Protein AF-D6D1I5-F1 (afdb_monomer)

Secondary structure (DSSP, 8-state):
-PPB---TT-TTGGGBHHHHHHHT--TT-----B--HHHHTT-STT-TT--B-SEEEEEE--SSTTTTS-HHHHHHHHHHHHHHH-HHHHHHHHTTSSPBPHHHHHHHHHHHHHTT--SPP--SEEEEEE--

InterPro domains:
  IPR045724 Protein of unknown function DUF6078 [PF19555] (1-132)

Foldseek 3Di:
DDAAECLPVQPCLVFAPSNVVVVPPDPVDPDDHHDDVVVCPPVSPVDPNGFTPFKFKWFAADQCQCVPPDPVLSVVLLVVLCVVQNPVVSVCRNVRVDIHGVVNLVVSQVSCVVSVNPDDGDGPDIDIDGPD

pLDDT: mean 94.96, std 3.17, range [68.0, 97.69]

Structure (mmCIF, N/CA/C/O backbone):
data_AF-D6D1I5-F1
#
_entry.id   AF-D6D1I5-F1
#
loop_
_atom_site.group_PDB
_atom_site.id
_atom_site.type_symbol
_atom_site.label_atom_id
_atom_site.label_alt_id
_atom_site.label_comp_id
_atom_site.label_asym_id
_atom_site.label_entity_id
_atom_site.label_seq_id
_atom_site.pdbx_PDB_ins_code
_atom_site.Cartn_x
_atom_site.Cartn_y
_atom_site.Cartn_z
_atom_site.occupancy
_atom_site.B_iso_or_equiv
_atom_site.auth_seq_id
_atom_site.auth_comp_id
_atom_site.auth_asym_id
_atom_site.auth_atom_id
_atom_site.pdbx_PDB_model_num
ATOM 1 N N . MET A 1 1 ? 8.466 10.342 -2.985 1.00 68.00 1 MET A N 1
ATOM 2 C CA . MET A 1 1 ? 8.669 10.391 -4.446 1.00 68.00 1 MET A CA 1
ATOM 3 C C . MET A 1 1 ? 8.935 8.975 -4.921 1.00 68.00 1 MET A C 1
ATOM 5 O O . MET A 1 1 ? 9.708 8.287 -4.264 1.00 68.00 1 MET A O 1
ATOM 9 N N . TYR A 1 2 ? 8.239 8.508 -5.957 1.00 89.38 2 TYR A N 1
ATOM 10 C CA . TYR A 1 2 ? 8.378 7.137 -6.449 1.00 89.38 2 TYR A CA 1
ATOM 11 C C . TYR A 1 2 ? 9.484 7.055 -7.501 1.00 89.38 2 TYR A C 1
ATOM 13 O O . TYR A 1 2 ? 9.418 7.761 -8.502 1.00 89.38 2 TYR A O 1
ATOM 21 N N . LEU A 1 3 ? 10.488 6.201 -7.280 1.00 95.00 3 LEU A N 1
ATOM 22 C CA . LEU A 1 3 ? 11.570 5.993 -8.243 1.00 95.00 3 LEU A CA 1
ATOM 23 C C . LEU A 1 3 ? 11.222 4.860 -9.213 1.00 95.00 3 LEU A C 1
ATOM 25 O O . LEU A 1 3 ? 10.943 3.733 -8.794 1.00 95.00 3 LEU A O 1
ATOM 29 N N . PHE A 1 4 ? 11.293 5.142 -10.506 1.00 96.56 4 PHE A N 1
ATOM 30 C CA . PHE A 1 4 ? 11.099 4.164 -11.573 1.00 96.56 4 PHE A CA 1
ATOM 31 C C . PHE A 1 4 ? 12.363 3.321 -11.793 1.00 96.56 4 PHE A C 1
ATOM 33 O O . PHE A 1 4 ? 13.436 3.618 -11.264 1.00 96.56 4 PHE A O 1
ATOM 40 N N . CYS A 1 5 ? 12.265 2.246 -12.574 1.00 96.44 5 CYS A N 1
ATOM 41 C CA . CYS A 1 5 ? 13.427 1.440 -12.940 1.00 96.44 5 CYS A CA 1
ATOM 42 C C . CYS A 1 5 ? 13.396 1.064 -14.418 1.00 96.44 5 CYS A C 1
ATOM 44 O O . CYS A 1 5 ? 12.476 0.394 -14.867 1.00 96.44 5 CYS A O 1
ATOM 46 N N . ASN A 1 6 ? 14.458 1.408 -15.146 1.00 95.56 6 ASN A N 1
ATOM 47 C CA . ASN A 1 6 ? 14.582 1.138 -16.581 1.00 95.56 6 ASN A CA 1
ATOM 48 C C . ASN A 1 6 ? 15.575 0.006 -16.889 1.00 95.56 6 ASN A C 1
ATOM 50 O O . ASN A 1 6 ? 16.034 -0.122 -18.023 1.00 95.56 6 ASN A O 1
ATOM 54 N N . HIS A 1 7 ? 15.943 -0.816 -15.894 1.00 96.38 7 HIS A N 1
ATOM 55 C CA . HIS A 1 7 ? 16.887 -1.924 -16.086 1.00 96.38 7 HIS A CA 1
ATOM 56 C C . HIS A 1 7 ? 16.253 -3.060 -16.894 1.00 96.38 7 HIS A C 1
ATOM 58 O O . HIS A 1 7 ? 15.752 -4.046 -16.349 1.00 96.38 7 HIS A O 1
ATOM 64 N N . THR A 1 8 ? 16.278 -2.929 -18.219 1.00 94.81 8 THR A N 1
ATOM 65 C CA . THR A 1 8 ? 15.667 -3.888 -19.147 1.00 94.81 8 THR A CA 1
ATOM 66 C C . THR A 1 8 ? 16.291 -5.274 -19.059 1.00 94.81 8 THR A C 1
ATOM 68 O O . THR A 1 8 ? 15.601 -6.248 -19.329 1.00 94.81 8 THR A O 1
ATOM 71 N N . LYS A 1 9 ? 17.552 -5.417 -18.635 1.00 94.75 9 LYS A N 1
ATOM 72 C CA . LYS A 1 9 ? 18.207 -6.731 -18.487 1.00 94.75 9 LYS A CA 1
ATOM 73 C C . LYS A 1 9 ? 17.904 -7.416 -17.147 1.00 94.75 9 LYS A C 1
ATOM 75 O O . LYS A 1 9 ? 18.321 -8.552 -16.949 1.00 94.75 9 LYS A O 1
ATOM 80 N N . CYS A 1 10 ? 17.157 -6.772 -16.246 1.00 96.19 10 CYS A N 1
ATOM 81 C CA . CYS A 1 10 ? 16.810 -7.358 -14.955 1.00 96.19 10 CYS A CA 1
ATOM 82 C C . CYS A 1 10 ? 15.912 -8.602 -15.121 1.00 96.19 10 CYS A C 1
ATOM 84 O O . CYS A 1 10 ? 14.820 -8.494 -15.692 1.00 96.19 10 CYS A O 1
ATOM 86 N N . PRO A 1 11 ? 16.280 -9.768 -14.556 1.00 95.81 11 PRO A N 1
ATOM 87 C CA . PRO A 1 11 ? 15.472 -10.986 -14.657 1.00 95.81 11 PRO A CA 1
ATOM 88 C C . PRO A 1 11 ? 14.136 -10.883 -13.904 1.00 95.81 11 PRO A C 1
ATOM 90 O O . PRO A 1 11 ? 13.203 -11.632 -14.182 1.00 95.81 11 PRO A O 1
ATOM 93 N N . ARG A 1 12 ? 14.011 -9.941 -12.958 1.00 95.62 12 ARG A N 1
ATOM 94 C CA . ARG A 1 12 ? 12.797 -9.720 -12.155 1.00 95.62 12 ARG A CA 1
ATOM 95 C C . ARG A 1 12 ? 11.872 -8.642 -12.725 1.00 95.62 12 ARG A C 1
ATOM 97 O O . ARG A 1 12 ? 10.849 -8.358 -12.108 1.00 95.62 12 ARG A O 1
ATOM 104 N N . ARG A 1 13 ? 12.188 -8.046 -13.882 1.00 95.50 13 ARG A N 1
ATOM 105 C CA . ARG A 1 13 ? 11.479 -6.872 -14.433 1.00 95.50 13 ARG A CA 1
ATOM 106 C C . ARG A 1 13 ? 9.963 -7.066 -14.601 1.00 95.50 13 ARG A C 1
ATOM 108 O O . ARG A 1 13 ? 9.193 -6.159 -14.311 1.00 95.50 13 ARG A O 1
ATOM 115 N N . ASN A 1 14 ? 9.522 -8.269 -14.979 1.00 95.88 14 ASN A N 1
ATOM 116 C CA . ASN A 1 14 ? 8.097 -8.600 -15.154 1.00 95.88 14 ASN A CA 1
ATOM 117 C C . ASN A 1 14 ? 7.334 -8.727 -13.825 1.00 95.88 14 ASN A C 1
ATOM 119 O O . ASN A 1 14 ? 6.112 -8.735 -13.813 1.00 95.88 14 ASN A O 1
ATOM 123 N N . LYS A 1 15 ? 8.057 -8.841 -12.707 1.00 96.56 15 LYS A N 1
ATOM 124 C CA . LYS A 1 15 ? 7.508 -8.936 -11.350 1.00 96.56 15 LYS A CA 1
ATOM 125 C C . LYS A 1 15 ? 7.805 -7.683 -10.519 1.00 96.56 15 LYS A C 1
ATOM 127 O O . LYS A 1 15 ? 7.547 -7.694 -9.321 1.00 96.56 15 LYS A O 1
ATOM 132 N N . CYS A 1 16 ? 8.390 -6.645 -11.121 1.00 96.75 16 CYS A N 1
ATOM 133 C CA . CYS A 1 16 ? 8.827 -5.434 -10.433 1.00 96.75 16 CYS A CA 1
ATOM 134 C C . CYS A 1 16 ? 7.950 -4.244 -10.832 1.00 96.75 16 CYS A C 1
ATOM 136 O O . CYS A 1 16 ? 8.016 -3.801 -11.981 1.00 96.75 16 CYS A O 1
ATOM 138 N N . LEU A 1 17 ? 7.183 -3.694 -9.887 1.00 97.19 17 LEU A N 1
ATOM 139 C CA . LEU A 1 17 ? 6.284 -2.563 -10.123 1.00 97.19 17 LEU A CA 1
ATOM 140 C C . LEU A 1 17 ? 7.037 -1.364 -10.702 1.00 97.19 17 LEU A C 1
ATOM 142 O O . LEU A 1 17 ? 6.572 -0.779 -11.668 1.00 97.19 17 LEU A O 1
ATOM 146 N N . ARG A 1 18 ? 8.246 -1.062 -10.206 1.00 96.62 18 ARG A N 1
ATOM 147 C CA . ARG A 1 18 ? 9.051 0.081 -10.683 1.00 96.62 18 ARG A CA 1
ATOM 148 C C . ARG A 1 18 ? 9.377 0.011 -12.170 1.00 96.62 18 ARG A C 1
ATOM 150 O O . ARG A 1 18 ? 9.474 1.048 -12.819 1.00 96.62 18 ARG A O 1
ATOM 157 N N . PHE A 1 19 ? 9.582 -1.201 -12.687 1.00 96.88 19 PHE A N 1
ATOM 158 C CA . PHE A 1 19 ? 9.831 -1.409 -14.108 1.00 96.88 19 PHE A CA 1
ATOM 159 C C . PHE A 1 19 ? 8.536 -1.334 -14.909 1.00 96.88 19 PHE A C 1
ATOM 161 O O . PHE A 1 19 ? 8.476 -0.614 -15.897 1.00 96.88 19 PHE A O 1
ATOM 168 N N . GLN A 1 20 ? 7.485 -2.026 -14.463 1.00 97.12 20 GLN A N 1
ATOM 169 C CA . GLN A 1 20 ? 6.187 -2.016 -15.146 1.00 97.12 20 GLN A CA 1
ATOM 170 C C . GLN A 1 20 ? 5.600 -0.604 -15.235 1.00 97.12 20 GLN A C 1
ATOM 172 O O . GLN A 1 20 ? 5.178 -0.173 -16.302 1.00 97.12 20 GLN A O 1
ATOM 177 N N . ALA A 1 21 ? 5.681 0.145 -14.138 1.00 95.69 21 ALA A N 1
ATOM 178 C CA . ALA A 1 21 ? 5.327 1.550 -14.051 1.00 95.69 21 ALA A CA 1
ATOM 179 C C . ALA A 1 21 ? 6.048 2.409 -15.095 1.00 95.69 21 ALA A C 1
ATOM 181 O O . ALA A 1 21 ? 5.423 3.247 -15.735 1.00 95.69 21 ALA A O 1
ATOM 182 N N . ALA A 1 22 ? 7.352 2.187 -15.289 1.00 95.75 22 ALA A N 1
ATOM 183 C CA . ALA A 1 22 ? 8.155 2.967 -16.226 1.00 95.75 22 ALA A CA 1
ATOM 184 C C . ALA A 1 22 ? 7.732 2.734 -17.683 1.00 95.75 22 ALA A C 1
ATOM 186 O O . ALA A 1 22 ? 7.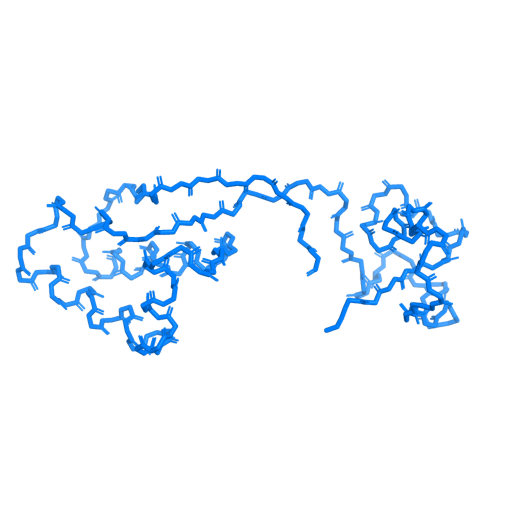827 3.640 -18.506 1.00 95.75 22 ALA A O 1
ATOM 187 N N . MET A 1 23 ? 7.244 1.530 -17.996 1.00 95.06 23 MET A N 1
ATOM 188 C CA . MET A 1 23 ? 6.810 1.158 -19.347 1.00 95.06 23 MET A CA 1
ATOM 189 C C . MET A 1 23 ? 5.460 1.763 -19.742 1.00 95.06 23 MET A C 1
ATOM 191 O O . MET A 1 23 ? 5.146 1.800 -20.928 1.00 95.06 23 MET A O 1
ATOM 195 N N . ILE A 1 24 ? 4.669 2.234 -18.774 1.00 94.25 24 ILE A N 1
ATOM 196 C CA . ILE A 1 24 ? 3.341 2.821 -19.007 1.00 94.25 24 ILE A CA 1
ATOM 197 C C . ILE A 1 24 ? 3.296 4.330 -18.746 1.00 94.25 24 ILE A C 1
ATOM 199 O O . ILE A 1 24 ? 2.211 4.912 -18.751 1.00 94.25 24 ILE A O 1
ATOM 203 N N . VAL A 1 25 ? 4.446 4.972 -18.502 1.00 93.75 25 VAL A N 1
ATOM 204 C CA . VAL A 1 25 ? 4.517 6.430 -18.342 1.00 93.75 25 VAL A CA 1
ATOM 205 C C . VAL A 1 25 ? 3.960 7.097 -19.610 1.00 93.75 25 VAL A C 1
ATOM 207 O O . VAL A 1 25 ? 4.492 6.861 -20.698 1.00 93.75 25 VAL A O 1
ATOM 210 N N . PRO A 1 26 ? 2.900 7.923 -19.509 1.00 95.25 26 PRO A N 1
ATOM 211 C CA . PRO A 1 26 ? 2.304 8.568 -20.673 1.00 95.25 26 PRO A CA 1
ATOM 212 C C . PRO A 1 26 ? 3.249 9.577 -21.329 1.00 95.25 26 PRO A C 1
ATOM 214 O O . PRO A 1 26 ? 4.017 10.249 -20.645 1.00 95.25 26 PRO A O 1
ATOM 217 N N . GLN A 1 27 ? 3.103 9.790 -22.640 1.00 94.56 27 GLN A N 1
ATOM 218 C CA . GLN A 1 27 ? 3.864 10.810 -23.378 1.00 94.56 27 GLN A CA 1
ATOM 219 C C . GLN A 1 27 ? 3.646 12.238 -22.839 1.00 94.56 27 GLN A C 1
ATOM 221 O O . GLN A 1 27 ? 4.500 13.102 -23.014 1.00 94.56 27 GLN A O 1
ATOM 226 N N . SER A 1 28 ? 2.517 12.493 -22.167 1.00 96.94 28 SER A N 1
ATOM 227 C CA . SER A 1 28 ? 2.235 13.777 -21.516 1.00 96.94 28 SER A CA 1
ATOM 228 C C . SER A 1 28 ? 3.116 14.057 -20.293 1.00 96.94 28 SER A C 1
ATOM 230 O O . SER A 1 28 ? 3.159 15.200 -19.843 1.00 96.94 28 SER A O 1
ATOM 232 N N . VAL A 1 29 ? 3.815 13.052 -19.751 1.00 95.00 29 VAL A N 1
ATOM 233 C CA . VAL A 1 29 ? 4.751 13.208 -18.632 1.00 95.00 29 VAL A CA 1
ATOM 234 C C . VAL A 1 29 ? 6.139 13.554 -19.189 1.00 95.00 29 VAL A C 1
ATOM 236 O O . VAL A 1 29 ? 6.780 12.696 -19.795 1.00 95.00 29 VAL A O 1
ATOM 239 N N . PRO A 1 30 ? 6.644 14.788 -18.989 1.00 94.88 30 PRO A N 1
ATOM 240 C CA . PRO A 1 30 ? 7.872 15.245 -19.643 1.00 94.88 30 PRO A CA 1
ATOM 241 C C . PRO A 1 30 ? 9.154 14.651 -19.042 1.00 94.88 30 PRO A C 1
ATOM 243 O O . PRO A 1 30 ? 10.176 14.596 -19.720 1.00 94.88 30 PRO A O 1
ATOM 246 N N . HIS A 1 31 ? 9.130 14.245 -17.771 1.00 94.56 31 HIS A N 1
ATOM 247 C CA . HIS A 1 31 ? 10.259 13.611 -17.091 1.00 94.56 31 HIS A CA 1
ATOM 248 C C . HIS A 1 31 ? 9.787 12.775 -15.896 1.00 94.56 31 HIS A C 1
ATOM 250 O O . HIS A 1 31 ? 8.721 13.022 -15.332 1.00 94.56 31 HIS A O 1
ATOM 256 N N . TYR A 1 32 ? 10.609 11.804 -15.496 1.00 94.69 32 TYR A N 1
ATOM 257 C CA . TYR A 1 32 ? 10.448 11.026 -14.270 1.00 94.69 32 TYR A CA 1
ATOM 258 C C . TYR A 1 32 ? 11.818 10.652 -13.694 1.00 94.69 32 TYR A C 1
ATOM 260 O O . TYR A 1 32 ? 12.823 10.631 -14.406 1.00 94.69 32 TYR A O 1
ATOM 268 N N . GLU A 1 33 ? 11.857 10.336 -12.403 1.00 95.75 33 GLU A N 1
ATOM 269 C CA . GLU A 1 33 ? 13.082 9.918 -11.723 1.00 95.75 33 GLU A CA 1
ATOM 270 C C . GLU A 1 33 ? 13.254 8.403 -11.762 1.00 95.75 33 GLU A C 1
ATOM 272 O O . GLU A 1 33 ? 12.317 7.649 -11.499 1.00 95.75 33 GLU A O 1
ATOM 277 N N . ALA A 1 34 ? 14.467 7.940 -12.049 1.00 96.31 34 ALA A N 1
ATOM 278 C CA . ALA A 1 34 ? 14.768 6.521 -12.148 1.00 96.31 34 ALA A CA 1
ATOM 279 C C . ALA A 1 34 ? 15.955 6.132 -11.270 1.00 96.31 34 ALA A C 1
ATOM 281 O O . ALA A 1 34 ? 16.892 6.900 -11.059 1.00 96.31 34 ALA A O 1
ATOM 282 N N . ILE A 1 35 ? 15.926 4.893 -10.793 1.00 95.94 35 ILE A N 1
ATOM 283 C CA . ILE A 1 35 ? 17.042 4.279 -10.084 1.00 95.94 35 ILE A CA 1
ATOM 284 C C . ILE A 1 35 ? 18.242 4.175 -11.027 1.00 95.94 35 ILE A C 1
ATOM 286 O O . ILE A 1 35 ? 18.113 3.749 -12.178 1.00 95.94 35 ILE A O 1
ATOM 290 N N . ASN A 1 36 ? 19.428 4.501 -10.510 1.00 94.69 36 ASN A N 1
ATOM 291 C CA . ASN A 1 36 ? 20.683 4.277 -11.213 1.00 94.69 36 ASN A CA 1
ATOM 292 C C . ASN A 1 36 ? 20.887 2.773 -11.470 1.00 94.69 36 ASN A C 1
ATOM 294 O O . ASN A 1 36 ? 21.142 2.001 -10.545 1.00 94.69 36 ASN A O 1
ATOM 298 N N . ILE A 1 37 ? 20.810 2.361 -12.738 1.00 94.44 37 ILE A N 1
ATOM 299 C CA . ILE A 1 37 ? 20.911 0.952 -13.145 1.00 94.44 37 ILE A CA 1
ATOM 300 C C . ILE A 1 37 ? 22.254 0.344 -12.728 1.00 94.44 37 ILE A C 1
ATOM 302 O O . ILE A 1 37 ? 22.284 -0.818 -12.335 1.00 94.44 37 ILE A O 1
ATOM 306 N N . ASN A 1 38 ? 23.340 1.121 -12.718 1.00 93.75 38 ASN A N 1
ATOM 307 C CA . ASN A 1 38 ? 24.662 0.627 -12.319 1.00 93.75 38 ASN A CA 1
ATOM 308 C C . ASN A 1 38 ? 24.730 0.234 -10.836 1.00 93.75 38 ASN A C 1
ATOM 310 O O . ASN A 1 38 ? 25.583 -0.558 -10.458 1.00 93.75 38 ASN A O 1
ATOM 314 N N . HIS A 1 39 ? 23.831 0.763 -10.002 1.00 91.31 39 HIS A N 1
ATOM 315 C CA . HIS A 1 39 ? 23.725 0.365 -8.599 1.00 91.31 39 HIS A CA 1
ATOM 316 C C . HIS A 1 39 ? 22.937 -0.944 -8.415 1.00 91.31 39 HIS A C 1
ATOM 318 O O . HIS A 1 39 ? 23.120 -1.647 -7.426 1.00 91.31 39 HIS A O 1
ATOM 324 N N . VAL A 1 40 ? 22.054 -1.281 -9.361 1.00 92.38 40 VAL A N 1
ATOM 325 C CA . VAL A 1 40 ? 21.222 -2.497 -9.314 1.00 92.38 40 VAL A CA 1
ATOM 326 C C . VAL A 1 40 ? 21.853 -3.653 -10.093 1.00 92.38 40 VAL A C 1
ATOM 328 O O . VAL A 1 40 ? 21.637 -4.815 -9.748 1.00 92.38 40 VAL A O 1
ATOM 331 N N . ALA A 1 41 ? 22.610 -3.350 -11.148 1.00 92.25 41 ALA A N 1
ATOM 332 C CA . ALA A 1 41 ? 23.241 -4.337 -12.011 1.00 92.25 41 ALA A CA 1
ATOM 333 C C . ALA A 1 41 ? 24.186 -5.252 -11.215 1.00 92.25 41 ALA A C 1
ATOM 335 O O . ALA A 1 41 ? 25.033 -4.780 -10.462 1.00 92.25 41 ALA A O 1
ATOM 336 N N . GLY A 1 42 ? 24.029 -6.566 -11.375 1.00 91.19 42 GLY A N 1
ATOM 337 C CA . GLY A 1 42 ? 24.776 -7.573 -10.615 1.00 91.19 42 GLY A CA 1
ATOM 338 C C . GLY A 1 42 ? 24.187 -7.906 -9.238 1.00 91.19 42 GLY A C 1
ATOM 339 O O . GLY A 1 42 ? 24.575 -8.914 -8.652 1.00 91.19 42 GLY A O 1
ATOM 340 N N . ASN A 1 43 ? 23.222 -7.122 -8.742 1.00 93.00 43 ASN A N 1
ATOM 341 C CA . ASN A 1 43 ? 22.487 -7.387 -7.503 1.00 93.00 43 ASN A CA 1
ATOM 342 C C . ASN A 1 43 ? 20.968 -7.506 -7.735 1.00 93.00 43 ASN A C 1
ATOM 344 O O . ASN A 1 43 ? 20.148 -7.178 -6.879 1.00 93.00 43 ASN A O 1
ATOM 348 N N . GLU A 1 44 ? 20.542 -7.971 -8.911 1.00 93.38 44 GLU A N 1
ATOM 349 C CA . GLU A 1 44 ? 19.120 -8.010 -9.261 1.00 93.38 44 GLU A CA 1
ATOM 350 C C . GLU A 1 44 ? 18.315 -8.963 -8.364 1.00 93.38 44 GLU A C 1
ATOM 352 O O . GLU A 1 44 ? 17.113 -8.767 -8.168 1.00 93.38 44 GLU A O 1
ATOM 357 N N . LYS A 1 45 ? 18.961 -9.998 -7.812 1.00 91.44 45 LYS A N 1
ATOM 358 C CA . LYS A 1 45 ? 18.318 -10.984 -6.930 1.00 91.44 45 LYS A CA 1
ATOM 359 C C . LYS A 1 45 ? 18.013 -10.423 -5.541 1.00 91.44 45 LYS A C 1
ATOM 361 O O . LYS A 1 45 ? 16.900 -10.633 -5.082 1.00 91.44 45 LYS A O 1
ATOM 366 N N . GLU A 1 46 ? 18.903 -9.624 -4.958 1.00 93.56 46 GLU A N 1
ATOM 367 C CA . GLU A 1 46 ? 18.736 -9.010 -3.627 1.00 93.56 46 GLU A CA 1
ATOM 368 C C . GLU A 1 46 ? 18.530 -7.488 -3.725 1.00 93.56 46 GLU A C 1
ATOM 370 O O . GLU A 1 46 ? 18.979 -6.705 -2.888 1.00 93.56 46 GLU A O 1
ATOM 375 N N . CYS A 1 47 ? 17.871 -7.042 -4.798 1.00 94.88 47 CYS A N 1
ATOM 376 C CA . CYS A 1 47 ? 17.651 -5.626 -5.059 1.00 94.88 47 CYS A CA 1
ATOM 377 C C . CYS A 1 47 ? 16.773 -4.994 -3.965 1.00 94.88 47 CYS A C 1
ATOM 379 O O . CYS A 1 47 ? 15.572 -5.260 -3.899 1.00 94.88 47 CYS A O 1
ATOM 381 N N . SER A 1 48 ? 17.351 -4.088 -3.170 1.00 93.38 48 SER A N 1
ATOM 382 C CA . SER A 1 48 ? 16.661 -3.331 -2.109 1.00 93.38 48 SER A CA 1
ATOM 383 C C . SER A 1 48 ? 15.539 -2.425 -2.625 1.00 93.38 48 SER A C 1
ATOM 385 O O . SER A 1 48 ? 14.647 -2.043 -1.874 1.00 93.38 48 SER A O 1
ATOM 387 N N . TYR A 1 49 ? 15.559 -2.098 -3.918 1.00 94.62 49 TYR A N 1
ATOM 388 C CA . TYR A 1 49 ? 14.518 -1.315 -4.573 1.00 94.62 49 TYR A CA 1
ATOM 389 C C . TYR A 1 49 ? 13.401 -2.171 -5.175 1.00 94.62 49 TYR A C 1
ATOM 391 O O . TYR A 1 49 ? 12.461 -1.612 -5.742 1.00 94.62 49 TYR A O 1
ATOM 399 N N . PHE A 1 50 ? 13.480 -3.502 -5.115 1.00 95.19 50 PHE A N 1
ATOM 400 C CA . PHE A 1 50 ? 12.428 -4.353 -5.659 1.00 95.19 50 PHE A CA 1
ATOM 401 C C . PHE A 1 50 ? 11.085 -4.044 -4.981 1.00 95.19 50 PHE A C 1
ATOM 403 O O . PHE A 1 50 ? 10.957 -4.136 -3.765 1.00 95.19 50 PHE A O 1
ATOM 410 N N . SER A 1 51 ? 10.079 -3.707 -5.786 1.00 94.44 51 SER A N 1
ATOM 411 C CA . SER A 1 51 ? 8.682 -3.599 -5.360 1.00 94.44 51 SER A CA 1
ATOM 412 C C . SER A 1 51 ? 7.874 -4.597 -6.177 1.00 94.44 51 SER A C 1
ATOM 414 O O . SER A 1 51 ? 8.037 -4.657 -7.397 1.00 94.44 51 SER A O 1
ATOM 416 N N . ALA A 1 52 ? 7.069 -5.427 -5.518 1.00 95.06 52 ALA A N 1
ATOM 417 C CA . ALA A 1 52 ? 6.321 -6.481 -6.187 1.00 95.06 52 ALA A CA 1
ATOM 418 C C . ALA A 1 52 ? 5.254 -5.883 -7.113 1.00 95.06 52 ALA A C 1
ATOM 420 O O . ALA A 1 52 ? 4.498 -4.999 -6.724 1.00 95.06 52 ALA A O 1
ATOM 421 N N . TYR A 1 53 ? 5.180 -6.382 -8.348 1.00 96.25 53 TYR A N 1
ATOM 422 C CA . TYR A 1 53 ? 4.112 -6.027 -9.280 1.00 96.25 53 TYR A CA 1
ATOM 423 C C . TYR A 1 53 ? 2.847 -6.833 -8.976 1.00 96.25 53 TYR A C 1
ATOM 425 O O . TYR A 1 53 ? 2.519 -7.797 -9.666 1.00 96.25 53 TYR A O 1
ATOM 433 N N . THR A 1 54 ? 2.185 -6.473 -7.883 1.00 95.12 54 THR A N 1
ATOM 434 C CA . THR A 1 54 ? 0.960 -7.109 -7.396 1.00 95.12 54 THR A CA 1
ATOM 435 C C . THR A 1 54 ? 0.035 -6.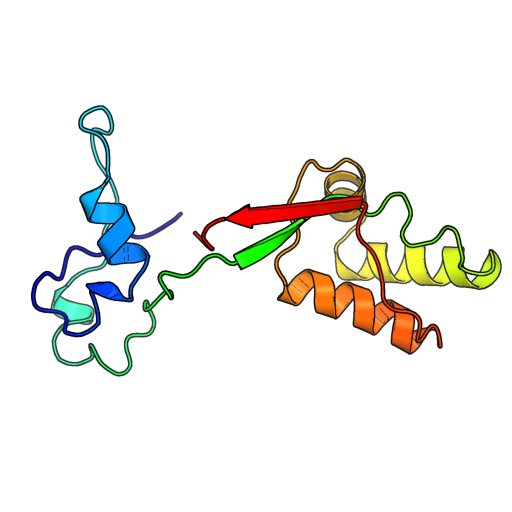050 -6.822 1.00 95.12 54 THR A C 1
ATOM 437 O O . THR A 1 54 ? 0.508 -5.060 -6.264 1.00 95.12 54 THR A O 1
ATOM 440 N N . LEU A 1 55 ? -1.272 -6.272 -6.937 1.00 95.31 55 LEU A N 1
ATOM 441 C CA . LEU A 1 55 ? -2.251 -5.429 -6.263 1.00 95.31 55 LEU A CA 1
ATOM 442 C C . LEU A 1 55 ? -2.180 -5.645 -4.750 1.00 95.31 55 LEU A C 1
ATOM 444 O O . LEU A 1 55 ? -2.000 -6.765 -4.268 1.00 95.31 55 LEU A O 1
ATOM 448 N N . THR A 1 56 ? -2.342 -4.549 -4.025 1.00 95.69 56 THR A N 1
ATOM 449 C CA . THR A 1 56 ? -2.413 -4.483 -2.573 1.00 95.69 56 THR A CA 1
ATOM 450 C C . THR A 1 56 ? -3.807 -4.009 -2.184 1.00 95.69 56 THR A C 1
ATOM 452 O O . THR A 1 56 ? -4.315 -3.023 -2.719 1.00 95.69 56 THR A O 1
ATOM 455 N N . THR A 1 57 ? -4.429 -4.693 -1.226 1.00 97.25 57 THR A N 1
ATOM 456 C CA . THR A 1 57 ? -5.735 -4.299 -0.688 1.00 97.25 57 THR A CA 1
ATOM 457 C C . THR A 1 57 ? -5.554 -3.254 0.411 1.00 97.25 57 THR A C 1
ATOM 459 O O . THR A 1 57 ? -5.197 -3.560 1.552 1.00 97.25 57 THR A O 1
ATOM 462 N N . PHE A 1 58 ? -5.814 -2.000 0.074 1.00 97.69 58 PHE A N 1
ATOM 463 C CA . PHE A 1 58 ? -5.856 -0.901 1.026 1.00 97.69 58 PHE A CA 1
ATOM 464 C C . PHE A 1 58 ? -7.246 -0.778 1.648 1.00 97.69 58 PHE A C 1
ATOM 466 O O . PHE A 1 58 ? -8.248 -1.104 1.017 1.00 97.69 58 PHE A O 1
ATOM 473 N N . ALA A 1 59 ? -7.311 -0.255 2.869 1.00 97.62 59 ALA A N 1
ATOM 474 C CA . ALA A 1 59 ? -8.570 0.077 3.527 1.00 97.62 59 ALA A CA 1
ATOM 475 C C . ALA A 1 59 ? -8.800 1.593 3.546 1.00 97.62 59 ALA A C 1
ATOM 477 O O . ALA A 1 59 ? -7.849 2.378 3.590 1.00 97.62 59 ALA A O 1
ATOM 478 N N . LEU A 1 60 ? -10.061 2.013 3.550 1.00 97.38 60 LEU A N 1
ATOM 479 C CA . LEU A 1 60 ? -10.474 3.406 3.694 1.00 97.38 60 LEU A CA 1
ATOM 480 C C . LEU A 1 60 ? -11.527 3.529 4.782 1.00 97.38 60 LEU A C 1
ATOM 482 O O . LEU A 1 60 ? -12.477 2.756 4.825 1.00 97.38 60 LEU A O 1
ATOM 486 N N . GLY A 1 61 ? -11.386 4.566 5.606 1.00 97.06 61 GLY A N 1
ATOM 487 C CA . GLY A 1 61 ? -12.371 4.884 6.627 1.00 97.06 61 GLY A CA 1
ATOM 488 C C . GLY A 1 61 ? -12.294 3.968 7.846 1.00 97.06 61 GLY A C 1
ATOM 489 O O . GLY A 1 61 ? -12.010 2.774 7.768 1.00 97.06 61 GLY A O 1
ATOM 490 N N . ILE A 1 62 ? -12.520 4.579 9.003 1.00 96.62 62 ILE A N 1
ATOM 491 C CA . ILE A 1 62 ? -12.576 3.906 10.305 1.00 96.62 62 ILE A CA 1
ATOM 492 C C . ILE A 1 62 ? -13.776 4.412 11.110 1.00 96.62 62 ILE A C 1
ATOM 494 O O . ILE A 1 62 ? -13.714 4.534 12.333 1.00 96.62 62 ILE A O 1
ATOM 498 N N . SER A 1 63 ? -14.840 4.829 10.425 1.00 95.38 63 SER A N 1
ATOM 499 C CA . SER A 1 63 ? -15.976 5.478 11.078 1.00 95.38 63 SER A CA 1
ATOM 500 C C . SER A 1 63 ? -16.763 4.496 11.934 1.00 95.38 63 SER A C 1
ATOM 502 O O . SER A 1 63 ? -17.246 4.905 12.986 1.00 95.38 63 SER A O 1
ATOM 504 N N . HIS A 1 64 ? -16.800 3.226 11.517 1.00 94.75 64 HIS A N 1
ATOM 505 C CA . HIS A 1 64 ? -17.622 2.177 12.122 1.00 94.75 64 HIS A CA 1
ATOM 506 C C . HIS A 1 64 ? -16.833 1.129 12.918 1.00 94.75 64 HIS A C 1
ATOM 508 O O . HIS A 1 64 ? -17.417 0.233 13.520 1.00 94.75 64 HIS A O 1
ATOM 514 N N . ILE A 1 65 ? -15.498 1.235 12.989 1.00 95.50 65 ILE A N 1
ATOM 515 C CA . ILE A 1 65 ? -14.666 0.199 13.636 1.00 95.50 65 ILE A CA 1
ATOM 516 C C . ILE A 1 65 ? -14.903 0.076 15.152 1.00 95.50 65 ILE A C 1
ATOM 518 O O . ILE A 1 65 ? -14.406 -0.860 15.770 1.00 95.50 65 ILE A O 1
ATOM 522 N N . LEU A 1 66 ? -15.612 1.029 15.769 1.00 95.19 66 LEU A N 1
ATOM 523 C CA . LEU A 1 66 ? -15.903 1.056 17.206 1.00 95.19 66 LEU A CA 1
ATOM 524 C C . LEU A 1 66 ? -17.376 0.782 17.540 1.00 95.19 66 LEU A C 1
ATOM 526 O O . LEU A 1 66 ? -17.698 0.759 18.726 1.00 95.19 66 LEU A O 1
ATOM 530 N N . ASP A 1 67 ? -18.250 0.585 16.550 1.00 93.88 67 ASP A N 1
ATOM 531 C CA . ASP A 1 67 ? -19.708 0.557 16.757 1.00 93.88 67 ASP A CA 1
ATOM 532 C C . ASP A 1 67 ? -20.140 -0.586 17.693 1.00 93.88 67 ASP A C 1
ATOM 534 O O . ASP A 1 67 ? -20.957 -0.382 18.589 1.00 93.88 67 ASP A O 1
ATOM 538 N N . ASP A 1 68 ? -19.501 -1.753 17.568 1.00 91.19 68 ASP A N 1
ATOM 539 C CA . ASP A 1 68 ? -19.766 -2.934 18.404 1.00 91.19 68 ASP A CA 1
ATOM 540 C C . ASP A 1 68 ? -18.896 -2.994 19.678 1.00 91.19 68 ASP A C 1
ATOM 542 O O . ASP A 1 68 ? -18.913 -3.978 20.426 1.00 91.19 68 ASP A O 1
ATOM 546 N N . VAL A 1 69 ? -18.089 -1.962 19.946 1.00 93.31 69 VAL A N 1
ATOM 547 C CA . VAL A 1 69 ? -17.176 -1.929 21.095 1.00 93.31 69 VAL A CA 1
ATOM 548 C C . VAL A 1 69 ? -17.862 -1.264 22.295 1.00 93.31 69 VAL A C 1
ATOM 550 O O . VAL A 1 69 ? -18.346 -0.137 22.185 1.00 93.31 69 VAL A O 1
ATOM 553 N N . PRO A 1 70 ? -17.836 -1.874 23.501 1.00 94.06 70 PRO A N 1
ATOM 554 C CA . PRO A 1 70 ? -18.384 -1.245 24.700 1.00 94.06 70 PRO A CA 1
ATOM 555 C C . PRO A 1 70 ? -17.802 0.153 24.936 1.00 94.06 70 PRO A C 1
ATOM 557 O O . PRO A 1 70 ? -16.582 0.322 24.940 1.00 94.06 70 PRO A O 1
ATOM 560 N N . HIS A 1 71 ? -18.657 1.140 25.221 1.00 93.00 71 HIS A N 1
ATOM 561 C CA . HIS A 1 71 ? -18.303 2.568 25.253 1.00 93.00 71 HIS A CA 1
ATOM 562 C C . HIS A 1 71 ? -16.990 2.896 25.994 1.00 93.00 71 HIS A C 1
ATOM 564 O O . HIS A 1 71 ? -16.138 3.616 25.475 1.00 93.00 71 HIS A O 1
ATOM 570 N N . LYS A 1 72 ? -16.774 2.334 27.196 1.00 92.12 72 LYS A N 1
ATOM 571 C CA . LYS A 1 72 ? -15.531 2.563 27.964 1.00 92.12 72 LYS A CA 1
ATOM 572 C C . LYS A 1 72 ? -14.278 2.088 27.214 1.00 92.12 72 LYS A C 1
ATOM 574 O O . LYS A 1 72 ? -13.267 2.784 27.229 1.00 92.12 72 LYS A O 1
ATOM 579 N N . LYS A 1 73 ? -14.352 0.933 26.546 1.00 94.50 73 LYS A N 1
ATOM 580 C CA . LYS A 1 73 ? -13.264 0.404 25.714 1.00 94.50 73 LYS A CA 1
ATOM 581 C C . LYS A 1 73 ? -13.122 1.186 24.413 1.00 94.50 73 LYS A C 1
ATOM 583 O O . LYS A 1 73 ? -11.998 1.457 24.012 1.00 94.50 73 LYS A O 1
ATOM 588 N N . ALA A 1 74 ? -14.228 1.609 23.799 1.00 95.62 74 ALA A N 1
ATOM 589 C CA . ALA A 1 74 ? -14.204 2.407 22.575 1.00 95.62 74 ALA A CA 1
ATOM 590 C C . ALA A 1 74 ? -13.435 3.724 22.774 1.00 95.62 74 ALA A C 1
ATOM 592 O O . ALA A 1 74 ? -12.581 4.065 21.959 1.00 95.62 74 ALA A O 1
ATOM 593 N N . MET A 1 75 ? -13.654 4.420 23.898 1.00 96.25 75 MET A N 1
ATOM 594 C CA . MET A 1 75 ? -12.882 5.622 24.243 1.00 96.25 75 MET A CA 1
ATOM 595 C C . MET A 1 75 ? -11.387 5.327 24.438 1.00 96.25 75 MET A C 1
ATOM 597 O O . MET A 1 75 ? -10.543 6.086 23.961 1.00 96.25 75 MET A O 1
ATOM 601 N N . ALA A 1 76 ? -11.050 4.2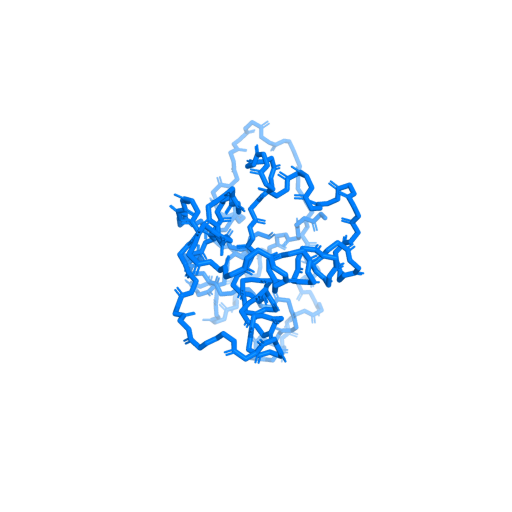25 25.118 1.00 96.94 76 ALA A N 1
ATOM 602 C CA . ALA A 1 76 ? -9.662 3.829 25.347 1.00 96.94 76 ALA A CA 1
ATOM 603 C C . ALA A 1 76 ? -8.944 3.482 24.031 1.00 96.94 76 ALA A C 1
ATOM 605 O O . ALA A 1 76 ? -7.881 4.036 23.754 1.00 96.94 76 ALA A O 1
ATOM 606 N N . ILE A 1 77 ? -9.571 2.665 23.179 1.00 97.12 77 ILE A N 1
ATOM 607 C CA . ILE A 1 77 ? -9.072 2.320 21.843 1.00 97.12 77 ILE A CA 1
ATOM 608 C C . ILE A 1 77 ? -8.914 3.582 20.994 1.00 97.12 77 ILE A C 1
ATOM 610 O O . ILE A 1 77 ? -7.871 3.781 20.379 1.00 97.12 77 ILE A O 1
ATOM 614 N N . GLN A 1 78 ? -9.904 4.479 20.988 1.00 96.69 78 GLN A N 1
ATOM 615 C CA . GLN A 1 78 ? -9.819 5.721 20.223 1.00 96.69 78 GLN A CA 1
ATOM 616 C C . GLN A 1 78 ? -8.615 6.578 20.649 1.00 96.69 78 GLN A C 1
ATOM 618 O O . GLN A 1 78 ? -7.952 7.172 19.795 1.00 96.69 78 GLN A O 1
ATOM 623 N N . ASN A 1 79 ? -8.319 6.641 21.948 1.00 96.88 79 ASN A N 1
ATOM 624 C CA . ASN A 1 79 ? -7.149 7.352 22.457 1.00 96.88 79 ASN A CA 1
ATOM 625 C C . ASN A 1 79 ? -5.840 6.654 22.065 1.00 96.88 79 ASN A C 1
ATOM 627 O O . ASN A 1 79 ? -4.925 7.336 21.604 1.00 96.88 79 ASN A O 1
ATOM 631 N N . SER A 1 80 ? -5.767 5.322 22.152 1.00 97.50 80 SER A N 1
ATOM 632 C CA . SER A 1 80 ? -4.616 4.542 21.674 1.00 97.50 80 SER A CA 1
ATOM 633 C C . SER A 1 80 ? -4.361 4.763 20.181 1.00 97.50 80 SER A C 1
ATOM 635 O O . SER A 1 80 ? -3.235 5.059 19.793 1.00 97.50 80 SER A O 1
ATOM 637 N N . LEU A 1 81 ? -5.404 4.734 19.344 1.00 97.06 81 LEU A N 1
ATOM 638 C CA . LEU A 1 81 ? -5.289 5.012 17.910 1.00 97.06 81 LEU A CA 1
ATOM 639 C C . LEU A 1 81 ? -4.768 6.429 17.653 1.00 97.06 81 LEU A C 1
ATOM 641 O O . LEU A 1 81 ? -3.826 6.610 16.884 1.00 97.06 81 LEU A O 1
ATOM 645 N N . LYS A 1 82 ? -5.330 7.441 18.325 1.00 97.06 82 LYS A N 1
ATOM 646 C CA . LYS A 1 82 ? -4.855 8.831 18.213 1.00 97.06 82 LYS A CA 1
ATOM 647 C C . LYS A 1 82 ? -3.409 8.997 18.689 1.00 97.06 82 LYS A C 1
ATOM 649 O O . LYS A 1 82 ? -2.706 9.824 18.117 1.00 97.06 82 LYS A O 1
ATOM 654 N N . SER A 1 83 ? -2.968 8.240 19.693 1.00 97.00 83 SER A N 1
ATOM 655 C CA . SER A 1 83 ? -1.576 8.233 20.161 1.00 97.00 83 SER A CA 1
ATOM 656 C C . SER A 1 83 ? -0.637 7.550 19.165 1.00 97.00 83 SER A C 1
ATOM 658 O O . SER A 1 83 ? 0.473 8.027 18.965 1.00 97.00 83 SER A O 1
ATOM 660 N N . LEU A 1 84 ? -1.087 6.469 18.522 1.00 95.62 84 LEU A N 1
ATOM 661 C CA . LEU A 1 84 ? -0.306 5.699 17.554 1.00 95.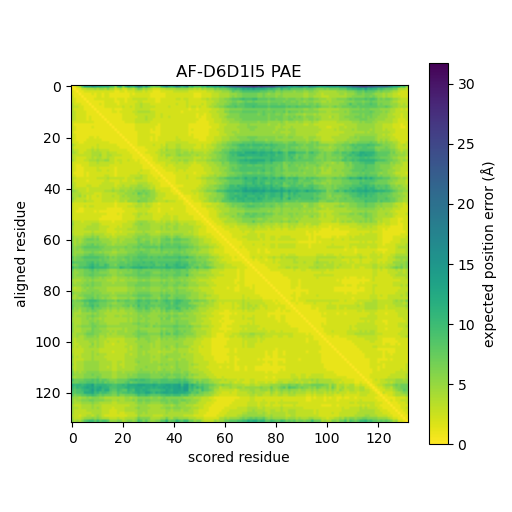62 84 LEU A CA 1
ATOM 662 C C . LEU A 1 84 ? -0.005 6.512 16.286 1.00 95.62 84 LEU A C 1
ATOM 664 O O . LEU A 1 84 ? 1.133 6.547 15.832 1.00 95.62 84 LEU A O 1
ATOM 668 N N . MET A 1 85 ? -1.022 7.158 15.706 1.00 93.81 85 MET A N 1
ATOM 669 C CA . MET A 1 85 ? -0.904 7.823 14.394 1.00 93.81 85 MET A CA 1
ATOM 670 C C . MET A 1 85 ? -0.915 9.358 14.457 1.00 93.81 85 MET A C 1
ATOM 672 O O . MET A 1 85 ? -0.640 10.029 13.463 1.00 93.81 85 MET A O 1
ATOM 676 N N . GLY A 1 86 ? -1.263 9.933 15.606 1.00 96.06 86 GLY A N 1
ATOM 677 C CA . GLY A 1 86 ? -1.500 11.363 15.770 1.00 96.06 86 GLY A CA 1
ATOM 678 C C . GLY A 1 86 ? -2.936 11.783 15.428 1.00 96.06 86 GLY A C 1
ATOM 679 O O . GLY A 1 86 ? -3.588 11.259 14.522 1.00 96.06 86 GLY A O 1
ATOM 680 N N . LYS A 1 87 ? -3.440 12.800 16.142 1.00 95.75 87 LYS A N 1
ATOM 681 C CA . LYS A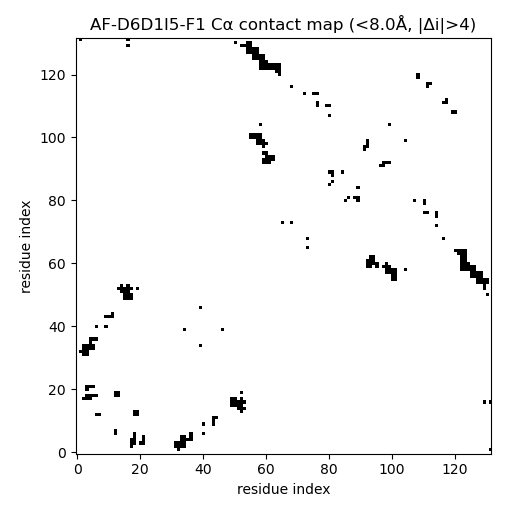 1 87 ? -4.836 13.269 16.039 1.00 95.75 87 LYS A CA 1
ATOM 682 C C . LYS A 1 87 ? -5.228 13.712 14.625 1.00 95.75 87 LYS A C 1
ATOM 684 O O . LYS A 1 87 ? -6.315 13.374 14.170 1.00 95.75 87 LYS A O 1
ATOM 689 N N . SER A 1 88 ? -4.362 14.455 13.933 1.00 96.19 88 SER A N 1
ATOM 690 C CA . SER A 1 88 ? -4.633 14.913 12.560 1.00 96.19 88 SER A CA 1
ATOM 691 C C . SER A 1 88 ? -4.775 13.730 11.597 1.00 96.19 88 SER A C 1
ATOM 693 O O . SER A 1 88 ? -5.754 13.639 10.857 1.00 96.19 88 SER A O 1
ATOM 695 N N . MET A 1 89 ? -3.847 12.771 11.672 1.00 96.00 89 MET A N 1
ATOM 696 C CA . MET A 1 89 ? -3.865 11.589 10.815 1.00 96.00 89 MET A CA 1
ATOM 697 C C . MET A 1 89 ? -5.105 10.726 11.060 1.00 96.00 89 MET A C 1
ATOM 699 O O . MET A 1 89 ? -5.753 10.312 10.102 1.00 96.00 89 MET A O 1
ATOM 703 N N . TYR A 1 90 ? -5.488 10.545 12.327 1.00 97.12 90 TYR A N 1
ATOM 704 C CA . TYR A 1 90 ? -6.705 9.826 12.706 1.00 97.12 90 TYR A CA 1
ATOM 705 C C . TYR A 1 90 ? -7.944 10.362 11.981 1.00 97.12 90 TYR A C 1
ATOM 707 O O . TYR A 1 90 ? -8.697 9.590 11.391 1.00 97.12 90 TYR A O 1
ATOM 715 N N . TYR A 1 91 ? -8.146 11.684 11.966 1.00 96.12 91 TYR A N 1
ATOM 716 C CA . TYR A 1 91 ? -9.310 12.264 11.294 1.00 96.12 91 TYR A CA 1
ATOM 717 C C . TYR A 1 91 ? -9.217 12.198 9.768 1.00 96.12 91 TYR A C 1
ATOM 719 O O 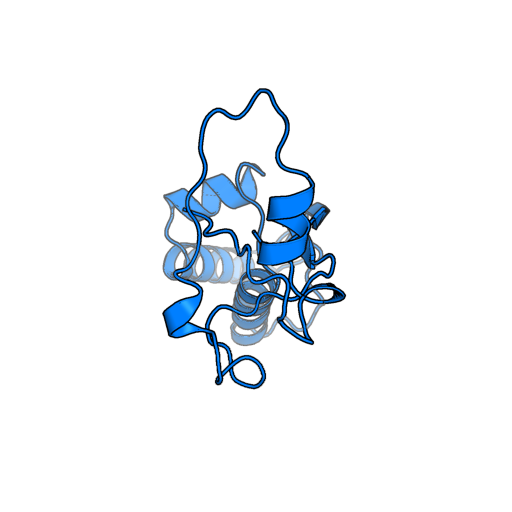. TYR A 1 91 ? -10.244 12.010 9.122 1.00 96.12 91 TYR A O 1
ATOM 727 N N . ARG A 1 92 ? -8.016 12.277 9.181 1.00 97.31 92 ARG A N 1
ATOM 728 C CA . ARG A 1 92 ? 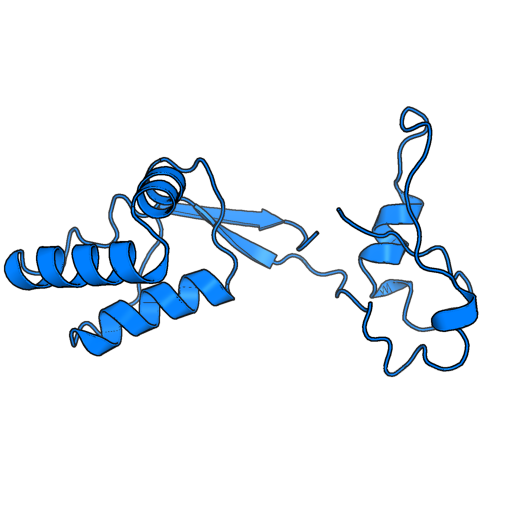-7.834 12.066 7.734 1.00 97.31 92 ARG A CA 1
ATOM 729 C C . ARG A 1 92 ? -8.206 10.644 7.319 1.00 97.31 92 ARG A C 1
ATOM 731 O O . ARG A 1 92 ? -8.904 10.472 6.325 1.00 97.31 92 ARG A O 1
ATOM 738 N N . ILE A 1 93 ? -7.779 9.643 8.089 1.00 96.69 93 ILE A N 1
ATOM 739 C CA . ILE A 1 93 ? -8.136 8.235 7.860 1.00 96.69 93 ILE A CA 1
ATOM 740 C C . ILE A 1 93 ? -9.643 8.039 8.051 1.00 96.69 93 ILE A C 1
ATOM 742 O O . ILE A 1 93 ? -10.303 7.493 7.171 1.00 96.69 93 ILE A O 1
ATOM 746 N N . ARG A 1 94 ? -10.208 8.546 9.158 1.00 96.06 94 ARG A N 1
ATOM 747 C CA . ARG A 1 94 ? -11.649 8.457 9.449 1.00 96.06 94 ARG A CA 1
ATOM 748 C C . ARG A 1 94 ? -12.501 9.055 8.333 1.00 96.06 94 ARG A C 1
ATOM 750 O O . ARG A 1 94 ? -13.472 8.440 7.922 1.00 96.06 94 ARG A O 1
ATOM 757 N N . ASN A 1 95 ? -12.101 10.208 7.805 1.00 95.81 95 ASN A N 1
ATOM 758 C CA . ASN A 1 95 ? -12.815 10.905 6.737 1.00 95.81 95 ASN A CA 1
ATOM 759 C C . ASN A 1 95 ? -12.443 10.402 5.327 1.00 95.81 95 ASN A C 1
ATOM 761 O O . ASN A 1 95 ? -12.708 11.104 4.354 1.00 95.81 95 ASN A O 1
ATOM 765 N N . LYS A 1 96 ? -11.796 9.231 5.203 1.00 97.06 96 LYS A N 1
ATOM 766 C CA . LYS A 1 96 ? -11.415 8.600 3.922 1.00 97.06 96 LYS A CA 1
ATOM 767 C C . LYS A 1 96 ? -10.495 9.457 3.037 1.00 97.06 96 LYS A C 1
ATOM 769 O O . LYS A 1 96 ? -10.381 9.238 1.840 1.00 97.06 96 LYS A O 1
ATOM 774 N N . GLN A 1 97 ? -9.776 10.411 3.627 1.00 96.31 97 GLN A N 1
ATOM 775 C CA . GLN A 1 97 ? -8.811 11.272 2.929 1.00 96.31 97 GLN A CA 1
ATOM 776 C C . GLN A 1 97 ? -7.434 10.608 2.766 1.00 96.31 97 GLN A C 1
ATOM 778 O O . GLN A 1 97 ? -6.520 11.190 2.180 1.00 96.31 97 GLN A O 1
ATOM 783 N N . ARG A 1 98 ? -7.246 9.424 3.357 1.00 94.69 98 ARG A N 1
ATOM 784 C CA . ARG A 1 98 ? -6.025 8.623 3.281 1.00 94.69 98 ARG A CA 1
ATOM 785 C C . ARG A 1 98 ? -6.382 7.141 3.349 1.00 94.69 98 ARG A C 1
ATOM 787 O O . ARG A 1 98 ? -7.145 6.737 4.222 1.00 94.69 98 ARG A O 1
ATOM 794 N N . ARG A 1 99 ? -5.751 6.358 2.474 1.00 95.44 99 ARG A N 1
ATOM 795 C CA . ARG A 1 99 ? -5.781 4.893 2.479 1.00 95.44 99 ARG A CA 1
ATOM 796 C C . ARG A 1 99 ? -4.829 4.300 3.519 1.00 95.44 99 ARG A C 1
ATOM 798 O O . ARG A 1 99 ? -3.755 4.850 3.747 1.00 95.44 99 ARG A O 1
ATOM 805 N N . LEU A 1 100 ? -5.224 3.178 4.107 1.00 96.81 100 LEU A N 1
ATOM 806 C CA . LEU A 1 100 ? -4.448 2.400 5.069 1.00 96.81 100 LEU A CA 1
ATOM 807 C C . LEU A 1 100 ? -3.760 1.234 4.365 1.00 96.81 100 LEU A C 1
ATOM 809 O O . LEU A 1 100 ? -4.429 0.348 3.822 1.00 96.81 100 LEU A O 1
ATOM 813 N N . HIS A 1 101 ? -2.432 1.211 4.411 1.00 96.12 101 HIS A N 1
ATOM 814 C CA . HIS A 1 101 ? -1.645 0.065 3.962 1.00 96.12 101 HIS A CA 1
ATOM 815 C C . HIS A 1 101 ? -1.932 -1.161 4.858 1.00 96.12 101 HIS A C 1
ATOM 817 O O . HIS A 1 101 ? -2.211 -0.980 6.047 1.00 96.12 101 HIS A O 1
ATOM 823 N N . PRO A 1 102 ? -1.852 -2.414 4.362 1.00 96.19 102 PRO A N 1
ATOM 824 C CA . PRO A 1 102 ? -2.059 -3.616 5.180 1.00 96.19 102 PRO A CA 1
ATOM 825 C C . PRO A 1 102 ? -1.279 -3.660 6.502 1.00 96.19 102 PRO A C 1
ATOM 827 O O . PRO A 1 102 ? -1.776 -4.177 7.501 1.00 96.19 102 PRO A O 1
ATOM 830 N N . SER A 1 103 ? -0.073 -3.086 6.548 1.00 95.62 103 SER A N 1
ATOM 831 C CA . SER A 1 103 ? 0.691 -2.961 7.798 1.00 95.62 103 SER A CA 1
ATOM 832 C C . SER A 1 103 ? 0.023 -2.025 8.811 1.00 95.62 103 SER A C 1
ATOM 834 O O . SER A 1 103 ? -0.041 -2.365 9.987 1.00 95.62 103 SER A O 1
ATOM 836 N N . GLU A 1 104 ? -0.522 -0.888 8.373 1.00 96.44 104 GLU A N 1
ATOM 837 C CA . GLU A 1 104 ? -1.286 0.032 9.228 1.00 96.44 104 GLU A CA 1
ATOM 838 C C . GLU A 1 104 ? -2.609 -0.612 9.671 1.00 96.44 104 GLU A C 1
ATOM 840 O O . GLU A 1 104 ? -3.001 -0.487 10.829 1.00 96.44 104 GLU A O 1
ATOM 845 N N . GLN A 1 105 ? -3.274 -1.362 8.782 1.00 97.31 105 GLN A N 1
ATOM 846 C CA . GLN A 1 105 ? -4.474 -2.134 9.130 1.00 97.31 105 GLN A CA 1
ATOM 847 C C . GLN A 1 105 ? -4.178 -3.137 10.253 1.00 97.31 105 GLN A C 1
ATOM 849 O O . GLN A 1 105 ? -4.950 -3.248 11.205 1.00 97.31 105 GLN A O 1
ATOM 854 N N . LYS A 1 106 ? -3.030 -3.823 10.174 1.00 96.75 106 LYS A N 1
ATOM 855 C CA . LYS A 1 106 ? -2.561 -4.729 11.225 1.00 96.75 106 LYS A CA 1
ATOM 856 C C . LYS A 1 106 ? -2.277 -3.992 12.532 1.00 96.75 106 LYS A C 1
ATOM 858 O O . LYS A 1 106 ? -2.743 -4.439 13.568 1.00 96.75 106 LYS A O 1
ATOM 863 N N . GLN A 1 107 ? -1.600 -2.845 12.494 1.00 96.75 107 GLN A N 1
ATOM 864 C CA . GLN A 1 107 ? -1.353 -2.050 13.704 1.00 96.75 107 GLN A CA 1
ATOM 865 C C . GLN A 1 107 ? -2.655 -1.609 14.385 1.00 96.75 107 GLN A C 1
ATOM 867 O O . GLN A 1 107 ? -2.755 -1.634 15.608 1.00 96.75 107 GLN A O 1
ATOM 872 N N . ILE A 1 108 ? -3.677 -1.239 13.607 1.00 96.69 108 ILE A N 1
ATOM 873 C CA . ILE A 1 108 ? -5.008 -0.937 14.146 1.00 96.69 108 ILE A CA 1
ATOM 874 C C . ILE A 1 108 ? -5.616 -2.189 14.794 1.00 96.69 108 ILE A 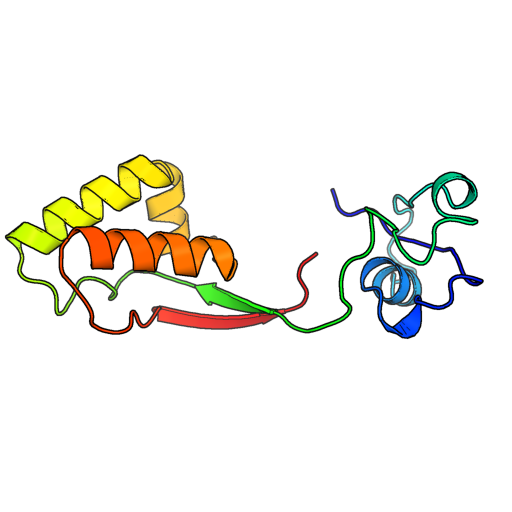C 1
ATOM 876 O O . ILE A 1 108 ? -6.145 -2.095 15.898 1.00 96.69 108 ILE A O 1
ATOM 880 N N . ALA A 1 109 ? -5.513 -3.359 14.156 1.00 96.44 109 ALA A N 1
ATOM 881 C CA . ALA A 1 109 ? -5.976 -4.623 14.732 1.00 96.44 109 ALA A CA 1
ATOM 882 C C . ALA A 1 109 ? -5.254 -4.993 16.037 1.00 96.44 109 ALA A C 1
ATOM 884 O O . ALA A 1 109 ? -5.903 -5.423 16.991 1.00 96.44 109 ALA A O 1
ATOM 885 N N . ASP A 1 110 ? -3.946 -4.759 16.109 1.00 96.75 110 ASP A N 1
ATOM 886 C CA . ASP A 1 110 ? -3.141 -5.021 17.300 1.00 96.75 110 ASP A CA 1
ATOM 887 C C . ASP A 1 110 ? -3.603 -4.144 18.481 1.00 96.75 110 ASP A C 1
ATOM 889 O O . ASP A 1 110 ? -3.784 -4.655 19.585 1.00 96.75 110 ASP A O 1
ATOM 893 N N . VAL A 1 111 ? -3.946 -2.868 18.245 1.00 97.06 111 VAL A N 1
ATOM 894 C CA . VAL A 1 111 ? -4.539 -1.998 19.283 1.00 97.06 111 VAL A CA 1
ATOM 895 C C . VAL A 1 111 ? -5.848 -2.582 19.826 1.00 97.06 111 VAL A C 1
ATOM 897 O O . VAL A 1 111 ? -6.092 -2.558 21.030 1.00 97.06 111 VAL A O 1
ATOM 900 N N . PHE A 1 112 ? -6.718 -3.131 18.977 1.00 96.88 112 PHE A N 1
ATOM 901 C CA . PHE A 1 112 ? -7.959 -3.758 19.453 1.00 96.88 112 PHE A CA 1
ATOM 902 C C . PHE A 1 112 ? -7.674 -4.995 20.308 1.00 96.88 112 PHE A C 1
ATOM 904 O O . PHE A 1 112 ? -8.313 -5.184 21.351 1.00 96.88 112 PHE A O 1
ATOM 911 N N . LEU A 1 113 ? -6.690 -5.798 19.899 1.00 96.00 113 LEU A N 1
ATOM 912 C CA . LEU A 1 113 ? -6.268 -6.987 20.626 1.00 96.00 113 LEU A CA 1
ATOM 913 C C . LEU A 1 113 ? -5.706 -6.639 22.013 1.00 96.00 113 LEU A C 1
ATOM 915 O O . LEU A 1 113 ? -6.061 -7.308 22.984 1.00 96.00 113 LEU A O 1
ATOM 919 N N . GLU A 1 114 ? -4.913 -5.570 22.131 1.00 95.56 114 GLU A N 1
ATOM 920 C CA . GLU A 1 114 ? -4.399 -5.049 23.410 1.00 95.56 114 GLU A CA 1
ATOM 921 C C . GLU A 1 114 ? -5.527 -4.678 24.388 1.00 95.56 114 GLU A C 1
ATOM 923 O O . GLU A 1 114 ? -5.419 -4.903 25.593 1.00 95.56 114 GLU A O 1
ATOM 928 N N . HIS A 1 115 ? -6.658 -4.185 23.874 1.00 94.69 115 HIS A N 1
ATOM 929 C CA . HIS A 1 115 ? -7.864 -3.885 24.663 1.00 94.69 115 HIS A CA 1
ATOM 930 C C . HIS A 1 115 ? -8.803 -5.097 24.841 1.00 94.69 115 HIS A C 1
ATOM 932 O O . HIS A 1 115 ? -9.933 -4.982 25.347 1.00 94.69 115 HIS A O 1
ATOM 938 N N . GLY A 1 116 ? -8.344 -6.289 24.453 1.00 94.31 116 GLY A N 1
ATOM 939 C CA . GLY A 1 116 ? -9.052 -7.557 24.598 1.00 94.31 116 GLY A CA 1
ATOM 940 C C . GLY A 1 116 ? -10.228 -7.733 23.635 1.00 94.31 116 GLY A C 1
ATOM 941 O O . GLY A 1 116 ? -11.143 -8.498 23.944 1.00 94.31 116 GLY A O 1
ATOM 942 N N . ILE A 1 117 ? -10.245 -7.019 22.507 1.00 93.31 117 ILE A N 1
ATOM 943 C CA . ILE A 1 117 ? -11.224 -7.203 21.431 1.00 93.31 117 ILE A CA 1
ATOM 944 C C . ILE A 1 117 ? -10.605 -8.120 20.373 1.00 93.31 117 ILE A C 1
ATOM 946 O O . ILE A 1 117 ? -9.638 -7.759 19.714 1.00 93.31 117 ILE A O 1
ATOM 950 N N . LYS A 1 118 ? -11.158 -9.329 20.228 1.00 90.00 118 LYS A N 1
ATOM 951 C CA . LYS A 1 118 ? -10.662 -10.349 19.282 1.00 90.00 118 LYS A CA 1
ATOM 952 C C . LYS A 1 118 ? -11.432 -10.386 17.963 1.00 90.00 118 LYS A C 1
ATOM 954 O O . LYS A 1 118 ? -11.080 -11.152 17.069 1.00 90.00 118 LYS A O 1
ATOM 959 N N . THR A 1 119 ? -12.511 -9.617 17.861 1.00 85.06 119 THR A N 1
ATOM 960 C CA . THR A 1 119 ? -13.345 -9.573 16.663 1.00 85.06 119 THR A CA 1
ATOM 961 C C . THR A 1 119 ? -12.545 -9.007 15.497 1.00 85.06 119 THR A C 1
ATOM 963 O O . THR A 1 119 ? -11.775 -8.060 15.661 1.00 85.06 119 THR A O 1
ATOM 966 N N . LYS A 1 120 ? -12.736 -9.588 14.310 1.00 87.31 120 LYS A N 1
ATOM 967 C CA . LYS A 1 120 ? -12.148 -9.066 13.078 1.00 87.31 120 LYS A CA 1
ATOM 968 C C . LYS A 1 120 ? -12.646 -7.638 12.840 1.00 87.31 120 LYS A C 1
ATOM 970 O O . LYS A 1 120 ? -13.850 -7.402 12.837 1.00 87.31 120 LYS A O 1
ATOM 975 N N . ILE A 1 121 ? -11.717 -6.713 12.612 1.00 92.69 121 ILE A N 1
ATOM 976 C CA . ILE A 1 121 ? -12.042 -5.334 12.245 1.00 92.69 121 ILE A CA 1
ATOM 977 C C . ILE A 1 121 ? -12.467 -5.301 10.779 1.00 92.69 121 ILE A C 1
ATOM 979 O O . ILE A 1 121 ? -11.734 -5.776 9.908 1.00 92.69 121 ILE A O 1
ATOM 983 N N . ASN A 1 122 ? -13.628 -4.704 10.521 1.00 93.94 122 ASN A N 1
ATOM 984 C CA . ASN A 1 122 ? -14.080 -4.364 9.180 1.00 93.94 122 ASN A CA 1
ATOM 985 C C . ASN A 1 122 ? -13.925 -2.854 8.997 1.00 93.94 122 ASN A C 1
ATOM 987 O O . ASN A 1 122 ? -14.494 -2.078 9.763 1.00 93.94 122 ASN A O 1
ATOM 991 N N . PHE A 1 123 ? -13.116 -2.454 8.020 1.00 96.88 123 PHE A N 1
ATOM 992 C CA . PHE A 1 123 ? -12.979 -1.051 7.635 1.00 96.88 123 PHE A CA 1
ATOM 993 C C . PHE A 1 123 ? -14.176 -0.615 6.788 1.00 96.88 123 PHE A C 1
ATOM 995 O O . PHE A 1 123 ? -14.912 -1.465 6.285 1.00 96.88 123 PHE A O 1
ATOM 1002 N N . ASP A 1 124 ? -14.369 0.697 6.630 1.00 97.44 124 ASP A N 1
ATOM 1003 C CA . ASP A 1 124 ? -15.553 1.208 5.932 1.00 97.44 124 ASP A CA 1
ATOM 1004 C C . ASP A 1 124 ? -15.560 0.753 4.454 1.00 97.44 124 ASP A C 1
ATOM 1006 O O . ASP A 1 124 ? -16.607 0.393 3.922 1.00 97.44 124 ASP A O 1
ATOM 1010 N N . GLU A 1 125 ? -14.395 0.757 3.796 1.00 97.44 125 GLU A N 1
ATOM 1011 C CA . GLU A 1 125 ? -14.209 0.364 2.394 1.00 97.44 125 GLU A CA 1
ATOM 1012 C C . GLU A 1 125 ? -12.839 -0.296 2.154 1.00 97.44 125 GLU A C 1
ATOM 1014 O O . GLU A 1 125 ? -11.888 -0.092 2.915 1.00 97.44 125 GLU A O 1
ATOM 1019 N N . TYR A 1 126 ? -12.722 -1.033 1.044 1.00 97.25 126 TYR A N 1
ATOM 1020 C CA . TYR A 1 126 ? -11.473 -1.626 0.563 1.00 97.25 126 TYR A CA 1
ATOM 1021 C C . TYR A 1 126 ? -11.245 -1.276 -0.909 1.00 97.25 126 TYR A C 1
ATOM 1023 O O . TYR A 1 126 ? -12.177 -1.326 -1.710 1.00 97.25 126 TYR A O 1
ATOM 1031 N N . ILE A 1 127 ? -10.004 -0.942 -1.264 1.00 96.75 127 ILE A N 1
ATOM 1032 C CA . ILE A 1 127 ? -9.583 -0.628 -2.634 1.00 96.75 127 ILE A CA 1
ATOM 1033 C C . ILE A 1 127 ? -8.343 -1.447 -2.972 1.00 96.75 127 ILE A C 1
ATOM 1035 O O . ILE A 1 127 ? -7.408 -1.524 -2.176 1.00 96.75 127 ILE A O 1
ATOM 1039 N N . GLU A 1 128 ? -8.316 -2.013 -4.173 1.00 96.75 128 GLU A N 1
ATOM 1040 C CA . GLU A 1 128 ? -7.125 -2.644 -4.732 1.00 96.75 128 GLU A CA 1
ATOM 1041 C C . GLU A 1 128 ? -6.355 -1.642 -5.593 1.00 96.75 128 GLU A C 1
ATOM 1043 O O . GLU A 1 128 ? -6.905 -1.046 -6.517 1.00 96.75 128 GLU A O 1
ATOM 1048 N N . ASP A 1 129 ? -5.079 -1.447 -5.279 1.00 94.88 129 ASP A N 1
ATOM 1049 C CA . ASP A 1 129 ? -4.165 -0.620 -6.069 1.00 94.88 129 ASP A CA 1
ATOM 1050 C C . ASP A 1 129 ? -2.733 -1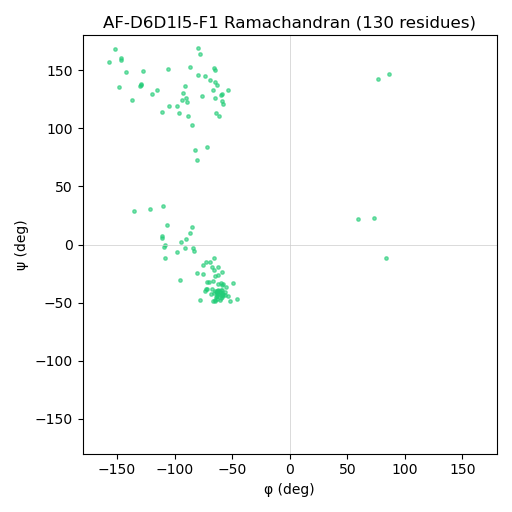.136 -5.892 1.00 94.88 129 ASP A C 1
ATOM 1052 O O . ASP A 1 129 ? -2.451 -1.953 -5.015 1.00 94.88 129 ASP A O 1
ATOM 1056 N N . TYR A 1 130 ? -1.806 -0.664 -6.712 1.00 93.12 130 TYR A N 1
ATOM 1057 C CA . TYR A 1 130 ? -0.392 -0.926 -6.518 1.00 93.12 130 TYR A CA 1
ATOM 1058 C C . TYR A 1 130 ? 0.170 -0.117 -5.344 1.00 93.12 130 TYR A C 1
ATOM 1060 O O . TYR A 1 130 ? -0.210 1.033 -5.093 1.00 93.12 130 TYR A O 1
ATOM 1068 N N . ASP A 1 131 ? 1.119 -0.722 -4.631 1.00 90.50 131 ASP A N 1
ATOM 1069 C CA . ASP A 1 131 ? 1.889 -0.037 -3.595 1.00 90.50 131 ASP A CA 1
ATOM 1070 C C . ASP A 1 131 ? 3.041 0.753 -4.233 1.00 90.50 131 ASP A C 1
ATOM 1072 O O . ASP A 1 131 ? 4.172 0.272 -4.366 1.00 90.50 131 ASP A O 1
ATOM 1076 N N . TRP A 1 132 ? 2.672 1.938 -4.732 1.00 88.19 132 TRP A N 1
ATOM 1077 C CA . TRP A 1 132 ? 3.567 2.957 -5.278 1.00 88.19 132 TRP A CA 1
ATOM 1078 C C . TRP A 1 132 ? 4.470 3.528 -4.175 1.00 88.19 132 TRP A C 1
ATOM 1080 O O . TRP A 1 132 ? 3.975 4.309 -3.334 1.00 88.19 132 TRP A O 1
#

Nearest PDB structures (foldseek):
  7kiw-assembly1_A  TM=3.652E-01  e=1.988E+00  Pseudomonas aeruginosa PAO1

Radius of gyration: 19.45 Å; Cα contacts (8 Å, |Δi|>4): 162; chains: 1; bounding box: 44×26×51 Å

Sequence (132 aa):
MYLFCNHTKCPRRNKCLRFQAAMIVPQSVPHYEAININHVAGNEKECSYFSAYTLTTFALGISHILDDVPHKKAMAIQNSLKSLMGKSMYYRIRNKQRRLHPSEQKQIADVFLEHGIKTKINFDEYIEDYDW

Mean predicted aligned error: 4.18 Å

Organism: NCBI:txid657309

Solvent-accessible surface area (backbone atoms only — not comparable to full-atom values): 7864 Å² total; per-residue (Å²): 136,76,63,26,32,79,54,80,85,41,91,54,38,93,49,20,32,34,30,52,54,53,76,65,62,54,88,88,58,89,76,83,56,60,54,64,50,80,78,40,61,96,37,66,88,77,40,88,81,70,37,69,59,51,78,37,68,28,34,28,25,52,76,60,64,47,74,92,42,60,68,76,55,32,54,51,47,54,50,51,50,29,68,74,63,34,63,70,49,46,51,35,29,38,69,52,73,40,73,35,50,61,69,55,51,46,55,55,50,49,52,37,44,76,75,70,43,83,72,85,83,62,57,71,40,75,49,77,41,68,86,120